Protein AF-A0A366QMS7-F1 (afdb_monomer)

Nearest PDB structures (foldseek):
  7qep-assembly1_D6  TM=2.493E-01  e=2.972E+00  Encephalitozoon cuniculi GB-M1
  1kf9-assembly2_E  TM=3.360E-01  e=4.046E+00  Homo sapiens
  6jsd-assembly1_A  TM=2.352E-01  e=7.971E+00  Corynebacterium glutamicum ATCC 13032

Mean predicted aligned error: 13.55 Å

Sequence (104 aa):
MAQSHQRMGTVSLTDDIQTRLLVTHMPDSADAYVYKADIPRELLECLDNPKRSMDDFAFPTIGWFKVPFVPYSTFADRLQSHLTGPSPTSLRPCGKNHRLDEME

Organism: NCBI:txid231269

pLDDT: mean 76.11, std 20.57, range [39.31, 94.44]

Radius of gyration: 20.23 Å; Cα contacts (8 Å, |Δi|>4): 103; chains: 1; bounding box: 54×49×54 Å

Structure (mmCIF, N/CA/C/O backbone):
data_AF-A0A366QMS7-F1
#
_entry.id   AF-A0A366QMS7-F1
#
loop_
_atom_site.group_PDB
_atom_site.id
_atom_site.type_symbol
_atom_site.label_atom_id
_atom_site.label_alt_id
_atom_site.label_comp_id
_atom_site.label_asym_id
_atom_site.label_entity_id
_atom_site.label_seq_id
_atom_site.pdbx_PDB_ins_code
_atom_site.Cartn_x
_atom_site.Cartn_y
_atom_site.Cartn_z
_atom_site.occupancy
_atom_site.B_iso_or_equiv
_atom_site.auth_seq_id
_atom_site.auth_comp_id
_atom_site.auth_asym_id
_atom_site.auth_atom_id
_atom_site.pdbx_PDB_model_num
ATOM 1 N N . MET A 1 1 ? -15.137 -28.424 -37.226 1.00 42.97 1 MET A N 1
ATOM 2 C CA . MET A 1 1 ? -15.784 -27.454 -36.317 1.00 42.97 1 MET A CA 1
ATOM 3 C C . MET A 1 1 ? -14.690 -26.525 -35.810 1.00 42.97 1 MET A C 1
ATOM 5 O O . MET A 1 1 ? -13.865 -26.964 -35.022 1.00 42.97 1 MET A O 1
ATOM 9 N N . ALA A 1 2 ? -14.579 -25.319 -36.370 1.00 39.72 2 ALA A N 1
ATOM 10 C CA . ALA A 1 2 ? -13.527 -24.362 -36.021 1.00 39.72 2 ALA A CA 1
ATOM 11 C C . ALA A 1 2 ? -13.994 -23.507 -34.834 1.00 39.72 2 ALA A C 1
ATOM 13 O O . ALA A 1 2 ? -15.054 -22.887 -34.905 1.00 39.72 2 ALA A O 1
ATOM 14 N N . GLN A 1 3 ? -13.240 -23.526 -33.735 1.00 43.75 3 GLN A N 1
ATOM 15 C CA . GLN A 1 3 ? -13.547 -22.759 -32.531 1.00 43.75 3 GLN A CA 1
ATOM 16 C C . GLN A 1 3 ? -13.144 -21.293 -32.735 1.00 43.75 3 GLN A C 1
ATOM 18 O O . GLN A 1 3 ? -11.977 -20.980 -32.972 1.00 43.75 3 GLN A O 1
ATOM 23 N N . SER A 1 4 ? -14.128 -20.398 -32.661 1.00 41.50 4 SER A N 1
ATOM 24 C CA . SER A 1 4 ? -13.934 -18.949 -32.695 1.00 41.50 4 SER A CA 1
ATOM 25 C C . SER A 1 4 ? -13.447 -18.469 -31.328 1.00 41.50 4 SER A C 1
ATOM 27 O O . SER A 1 4 ? -14.233 -18.379 -30.388 1.00 41.50 4 SER A O 1
ATOM 29 N N . HIS A 1 5 ? -12.161 -18.132 -31.220 1.00 41.03 5 HIS A N 1
ATOM 30 C CA . HIS A 1 5 ? -11.644 -17.363 -30.089 1.00 41.03 5 HIS A CA 1
ATOM 31 C C . HIS A 1 5 ? -12.162 -15.925 -30.199 1.00 41.03 5 HIS A C 1
ATOM 33 O O . HIS A 1 5 ? -11.710 -15.155 -31.048 1.00 41.03 5 HIS A O 1
ATOM 39 N N . GLN A 1 6 ? -13.117 -15.548 -29.351 1.00 45.38 6 GLN A N 1
ATOM 40 C CA . GLN A 1 6 ? -13.442 -14.139 -29.155 1.00 45.38 6 GLN A CA 1
ATOM 41 C C . GLN A 1 6 ? -12.243 -13.457 -28.485 1.00 45.38 6 GLN A C 1
ATOM 43 O O . GLN A 1 6 ? -11.921 -13.730 -27.330 1.00 45.38 6 GLN A O 1
ATOM 48 N N . ARG A 1 7 ? -11.564 -12.575 -29.230 1.00 44.72 7 ARG A N 1
ATOM 49 C CA . ARG A 1 7 ? -10.600 -11.616 -28.677 1.00 44.72 7 ARG A CA 1
ATOM 50 C C . ARG A 1 7 ? -11.364 -10.694 -27.729 1.00 44.72 7 ARG A C 1
ATOM 52 O O . ARG A 1 7 ? -12.223 -9.935 -28.171 1.00 44.72 7 ARG A O 1
ATOM 59 N N . MET A 1 8 ? -11.072 -10.805 -26.436 1.00 39.31 8 MET A N 1
ATOM 60 C CA . MET A 1 8 ? -11.547 -9.872 -25.417 1.00 39.31 8 MET A CA 1
ATOM 61 C C . MET A 1 8 ? -11.049 -8.456 -25.732 1.00 39.31 8 MET A C 1
ATOM 63 O O . MET A 1 8 ? -9.970 -8.277 -26.299 1.00 39.31 8 MET A O 1
ATOM 67 N N . GLY A 1 9 ? -11.908 -7.482 -25.426 1.00 41.94 9 GLY A N 1
ATOM 68 C CA . GLY A 1 9 ? -11.851 -6.103 -25.896 1.00 41.94 9 GLY A CA 1
ATOM 69 C C . GLY A 1 9 ? -10.517 -5.393 -25.681 1.00 41.94 9 GLY A C 1
ATOM 70 O O . GLY A 1 9 ? -9.823 -5.580 -24.686 1.00 41.94 9 GLY A O 1
ATOM 71 N N . THR A 1 10 ? -10.188 -4.539 -26.642 1.00 41.16 10 THR A N 1
ATOM 72 C CA . THR A 1 10 ? -9.076 -3.595 -26.574 1.00 41.16 10 THR A CA 1
ATOM 73 C C . THR A 1 10 ? -9.407 -2.499 -25.561 1.00 41.16 10 THR A C 1
ATOM 75 O O . THR A 1 10 ? -10.129 -1.557 -25.883 1.00 41.16 10 THR A O 1
ATOM 78 N N . VAL A 1 11 ? -8.897 -2.633 -24.337 1.00 45.25 11 VAL A N 1
ATOM 79 C CA . VAL A 1 11 ? -8.748 -1.512 -23.400 1.00 45.25 11 VAL A CA 1
ATOM 80 C C . VAL A 1 11 ? -7.479 -0.763 -23.813 1.00 45.25 11 VAL A C 1
ATOM 82 O O . VAL A 1 11 ? -6.453 -1.397 -24.063 1.00 45.25 11 VAL A O 1
ATOM 85 N N . SER A 1 12 ? -7.566 0.559 -23.980 1.00 43.97 12 SER A N 1
ATOM 86 C CA . SER A 1 12 ? -6.434 1.415 -24.359 1.00 43.97 12 SER A CA 1
ATOM 87 C C . SER A 1 12 ? -5.235 1.176 -23.436 1.00 43.97 12 SER A C 1
ATOM 89 O O . SER A 1 12 ? -5.338 1.317 -22.224 1.00 43.97 12 SER A O 1
ATOM 91 N N . LEU A 1 13 ? -4.104 0.786 -24.026 1.00 49.5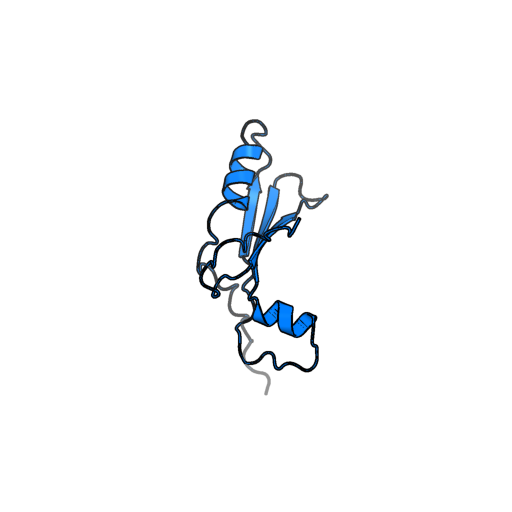0 13 LEU A N 1
ATOM 92 C CA . LEU A 1 13 ? -2.912 0.270 -23.344 1.00 49.50 13 LEU A CA 1
ATOM 93 C C . LEU A 1 13 ? -2.013 1.391 -22.795 1.00 49.50 13 LEU A C 1
ATOM 95 O O . LEU A 1 13 ? -0.875 1.547 -23.224 1.00 49.50 13 LEU A O 1
ATOM 99 N N . THR A 1 14 ? -2.532 2.155 -21.841 1.00 55.97 14 THR A N 1
ATOM 100 C CA . THR A 1 14 ? -1.748 2.976 -20.900 1.00 55.97 14 THR A CA 1
ATOM 101 C C . THR A 1 14 ? -2.327 2.767 -19.502 1.00 55.97 14 THR A C 1
ATOM 103 O O . THR A 1 14 ? -2.777 3.717 -18.867 1.00 55.97 14 THR A O 1
ATOM 106 N N . ASP A 1 15 ? -2.460 1.508 -19.083 1.00 69.50 15 ASP A N 1
ATOM 107 C CA . ASP A 1 15 ? -3.112 1.154 -17.821 1.00 69.50 15 ASP A CA 1
ATOM 108 C C . ASP A 1 15 ? -2.064 0.570 -16.875 1.00 69.50 15 ASP A C 1
ATOM 110 O O . ASP A 1 15 ? -1.637 -0.582 -17.022 1.00 69.50 15 ASP A O 1
ATOM 114 N N . ASP A 1 16 ? -1.620 1.397 -15.930 1.00 80.88 16 ASP A N 1
ATOM 115 C CA . ASP A 1 16 ? -0.830 0.942 -14.796 1.00 80.88 16 ASP A CA 1
ATOM 116 C C . ASP A 1 16 ? -1.605 -0.146 -14.044 1.00 80.88 16 ASP A C 1
ATOM 118 O O . ASP A 1 16 ? -2.816 -0.066 -13.809 1.00 80.88 16 ASP A O 1
ATOM 122 N N . ILE A 1 17 ? -0.898 -1.186 -13.617 1.00 87.25 17 ILE A N 1
ATOM 123 C CA . ILE A 1 17 ? -1.497 -2.306 -12.902 1.00 87.25 17 ILE A CA 1
ATOM 124 C C . ILE A 1 17 ? -1.713 -1.897 -11.450 1.00 87.25 17 ILE A C 1
ATOM 126 O O . ILE A 1 17 ? -0.779 -1.819 -10.644 1.00 87.25 17 ILE A O 1
ATOM 130 N N . GLN A 1 18 ? -2.975 -1.662 -11.100 1.00 87.81 18 GLN A N 1
ATOM 131 C CA . GLN A 1 18 ? -3.359 -1.315 -9.738 1.00 87.81 18 GLN A CA 1
ATOM 132 C C . GLN A 1 18 ? -3.069 -2.471 -8.781 1.00 87.81 18 GLN A C 1
ATOM 134 O O . GLN A 1 18 ? -3.723 -3.513 -8.798 1.00 87.81 18 GLN A O 1
ATOM 139 N N . THR A 1 19 ? -2.104 -2.250 -7.898 1.00 89.25 19 THR A N 1
ATOM 140 C CA . THR A 1 19 ? -1.675 -3.213 -6.888 1.00 89.25 19 THR A CA 1
ATOM 141 C C . THR A 1 19 ? -1.998 -2.676 -5.500 1.00 89.25 19 THR A C 1
ATOM 143 O O . THR A 1 19 ? -1.753 -1.507 -5.175 1.00 89.25 19 THR A O 1
ATOM 146 N N . ARG A 1 20 ? -2.606 -3.525 -4.671 1.00 91.88 20 ARG A N 1
ATOM 147 C CA . ARG A 1 20 ? -3.054 -3.184 -3.318 1.00 91.88 20 ARG A CA 1
ATOM 148 C C . ARG A 1 20 ? -2.642 -4.309 -2.380 1.00 91.88 20 ARG A C 1
ATOM 150 O O . ARG A 1 20 ? -2.953 -5.466 -2.644 1.00 91.88 20 ARG A O 1
ATOM 157 N N . LEU A 1 21 ? -1.948 -3.972 -1.300 1.00 93.06 21 LEU A N 1
ATOM 158 C CA . LEU A 1 21 ? -1.461 -4.940 -0.323 1.00 93.06 21 LEU A CA 1
ATOM 159 C C . LEU A 1 21 ? -1.986 -4.578 1.061 1.00 93.06 21 LEU A C 1
ATOM 161 O O . LEU A 1 21 ? -1.671 -3.515 1.590 1.00 93.06 21 LEU A O 1
ATOM 165 N N . LEU A 1 22 ? -2.770 -5.478 1.645 1.00 92.69 22 LEU A N 1
ATOM 166 C CA . LEU A 1 22 ? -3.195 -5.397 3.036 1.00 92.69 22 LEU A CA 1
ATOM 167 C C . LEU A 1 22 ? -2.139 -6.052 3.927 1.00 92.69 22 LEU A C 1
ATOM 169 O O . LEU A 1 22 ? -1.804 -7.220 3.743 1.00 92.69 22 LEU A O 1
ATOM 173 N N . VAL A 1 23 ? -1.649 -5.302 4.904 1.00 92.62 23 VAL A N 1
ATOM 174 C CA . VAL A 1 23 ? -0.651 -5.732 5.878 1.00 92.62 23 VAL A CA 1
ATOM 175 C C . VAL A 1 23 ? -1.204 -5.515 7.278 1.00 92.62 23 VAL A C 1
ATOM 177 O O . VAL A 1 23 ? -1.715 -4.449 7.614 1.00 92.62 23 VAL A O 1
ATOM 180 N N . THR A 1 24 ? -1.069 -6.531 8.116 1.00 92.12 24 THR A N 1
ATOM 181 C CA . THR A 1 24 ? -1.370 -6.456 9.544 1.00 92.12 24 THR A CA 1
ATOM 182 C C . THR A 1 24 ? -0.094 -6.765 10.306 1.00 92.12 24 THR A C 1
ATOM 184 O O . THR A 1 24 ? 0.484 -7.841 10.141 1.00 92.12 24 THR A O 1
ATOM 187 N N . HIS A 1 25 ? 0.368 -5.829 11.126 1.00 88.31 25 HIS A N 1
ATOM 188 C CA . HIS A 1 25 ? 1.542 -6.045 11.959 1.00 88.31 25 HIS A CA 1
ATOM 189 C C . HIS A 1 25 ? 1.102 -6.673 13.279 1.00 88.31 25 HIS A C 1
ATOM 191 O O . HIS A 1 25 ? 0.334 -6.071 14.007 1.00 88.31 25 HIS A O 1
ATOM 197 N N . MET A 1 26 ? 1.626 -7.851 13.625 1.00 84.56 26 MET A N 1
ATOM 198 C CA . MET A 1 26 ? 1.328 -8.517 14.904 1.00 84.56 26 MET A CA 1
ATOM 199 C C . MET A 1 26 ? 1.450 -7.619 16.156 1.00 84.56 26 MET A C 1
ATOM 201 O O . MET A 1 26 ? 0.603 -7.746 17.038 1.00 84.56 26 MET A O 1
ATOM 205 N N . PRO A 1 27 ? 2.453 -6.721 16.281 1.00 87.94 27 PRO A N 1
ATOM 206 C CA . PRO A 1 27 ? 2.518 -5.812 17.428 1.00 87.94 27 PRO A CA 1
ATOM 207 C C . PRO A 1 27 ? 1.522 -4.642 17.360 1.00 87.94 27 PRO A C 1
ATOM 209 O O . PRO A 1 27 ? 1.244 -4.038 18.394 1.00 87.94 27 PRO A O 1
ATOM 212 N N . ASP A 1 28 ? 0.986 -4.311 16.182 1.00 85.50 28 ASP A N 1
ATOM 213 C CA . ASP A 1 28 ? -0.033 -3.273 16.016 1.00 85.50 28 ASP A CA 1
ATOM 214 C C . ASP A 1 28 ? -1.425 -3.910 15.984 1.00 85.50 28 ASP A C 1
ATOM 216 O O . ASP A 1 28 ? -1.891 -4.438 14.976 1.00 85.50 28 ASP A O 1
ATOM 220 N N . SER A 1 29 ? -2.092 -3.863 17.131 1.00 85.69 29 SER A N 1
ATOM 221 C CA . SER A 1 29 ? -3.453 -4.378 17.287 1.00 85.69 29 SER A CA 1
ATOM 222 C C . SER A 1 29 ? -4.534 -3.337 16.992 1.00 85.69 29 SER A C 1
ATOM 224 O O . SER A 1 29 ? -5.719 -3.660 17.084 1.00 85.69 29 SER A O 1
ATOM 226 N N . ALA A 1 30 ? -4.156 -2.098 16.659 1.00 92.25 30 ALA A N 1
ATOM 227 C CA . ALA A 1 30 ? -5.096 -0.999 16.459 1.00 92.25 30 ALA A CA 1
ATOM 228 C C . ALA A 1 30 ? -5.437 -0.800 14.980 1.00 92.25 30 ALA A C 1
ATOM 230 O O . ALA A 1 30 ? -6.613 -0.621 14.645 1.00 92.25 30 ALA A O 1
ATOM 231 N N . ASP A 1 31 ? -4.432 -0.892 14.106 1.00 93.19 31 ASP A N 1
ATOM 232 C CA . ASP A 1 31 ? -4.565 -0.561 12.692 1.00 93.19 31 ASP A CA 1
ATOM 233 C C . ASP A 1 31 ? -4.149 -1.705 11.757 1.00 93.19 31 ASP A C 1
ATOM 235 O O . ASP A 1 31 ? -3.112 -2.351 11.916 1.00 93.19 31 ASP A O 1
ATOM 239 N N . ALA A 1 32 ? -4.921 -1.872 10.686 1.00 93.44 32 ALA A N 1
ATOM 240 C CA . ALA A 1 32 ? -4.465 -2.515 9.465 1.00 93.44 32 ALA A CA 1
ATOM 241 C C . ALA A 1 32 ? -3.862 -1.471 8.517 1.00 93.44 32 ALA A C 1
ATOM 243 O O . ALA A 1 32 ? -4.290 -0.318 8.479 1.00 93.44 32 ALA A O 1
ATOM 244 N N . TYR A 1 33 ? -2.904 -1.884 7.701 1.00 93.88 33 TYR A N 1
ATOM 245 C CA . TYR A 1 33 ? -2.213 -1.022 6.752 1.00 93.88 33 TYR A CA 1
ATOM 246 C C . TYR A 1 33 ? -2.553 -1.475 5.349 1.00 93.88 33 TYR A C 1
ATOM 248 O O . TYR A 1 33 ? -2.484 -2.660 5.038 1.00 93.88 33 TYR A O 1
ATOM 256 N N . VAL A 1 34 ? -2.899 -0.541 4.477 1.00 93.38 34 VAL A N 1
ATOM 257 C CA . VAL A 1 34 ? -3.081 -0.850 3.062 1.00 93.38 34 VAL A CA 1
ATOM 258 C C . VAL A 1 34 ? -2.087 -0.031 2.270 1.00 93.38 34 VAL A C 1
ATOM 260 O O . VAL A 1 34 ? -2.126 1.200 2.282 1.00 93.38 34 VAL A O 1
ATOM 263 N N . TYR A 1 35 ? -1.216 -0.735 1.565 1.00 93.12 35 TYR A N 1
ATOM 264 C CA . TYR A 1 35 ? -0.272 -0.170 0.621 1.00 93.12 35 TYR A CA 1
ATOM 265 C C . TYR A 1 35 ? -0.896 -0.159 -0.769 1.00 93.12 35 TYR A C 1
ATOM 267 O O . TYR A 1 35 ? -1.565 -1.111 -1.179 1.00 93.12 35 TYR A O 1
ATOM 275 N N . LYS A 1 36 ? -0.675 0.930 -1.497 1.00 92.19 36 LYS A N 1
ATOM 276 C CA . LYS A 1 36 ? -1.143 1.142 -2.862 1.00 92.19 36 LYS A CA 1
ATOM 277 C C . LYS A 1 36 ? 0.041 1.483 -3.745 1.00 92.19 36 LYS A C 1
ATOM 279 O O . LYS A 1 36 ? 0.798 2.393 -3.421 1.00 92.19 36 LYS A O 1
ATOM 284 N N . ALA A 1 37 ? 0.151 0.791 -4.863 1.00 91.12 37 ALA A N 1
ATOM 285 C CA . ALA A 1 37 ? 1.066 1.136 -5.935 1.00 91.12 37 ALA A CA 1
ATOM 286 C C . ALA A 1 37 ? 0.361 0.870 -7.262 1.00 91.12 37 ALA A C 1
ATOM 288 O O . ALA A 1 37 ? -0.325 -0.143 -7.399 1.00 91.12 37 ALA A O 1
ATOM 289 N N . ASP A 1 38 ? 0.519 1.770 -8.219 1.00 90.50 38 ASP A N 1
ATOM 290 C CA . ASP A 1 38 ? 0.084 1.534 -9.590 1.00 90.50 38 ASP A CA 1
ATOM 291 C C . ASP A 1 38 ? 1.347 1.211 -10.377 1.00 90.50 38 ASP A C 1
ATOM 293 O O . ASP A 1 38 ? 2.229 2.054 -10.497 1.00 90.50 38 ASP A O 1
ATOM 297 N N . ILE A 1 39 ? 1.501 -0.058 -10.752 1.00 89.75 39 ILE A N 1
ATOM 298 C CA . ILE A 1 39 ? 2.744 -0.603 -11.296 1.00 89.75 39 ILE A CA 1
ATOM 299 C C . ILE A 1 39 ? 2.730 -0.421 -12.817 1.00 89.75 39 ILE A C 1
ATOM 301 O O . ILE A 1 39 ? 1.876 -1.032 -13.466 1.00 89.75 39 ILE A O 1
ATOM 305 N N . PRO A 1 40 ? 3.672 0.343 -13.398 1.00 89.94 40 PRO A N 1
ATOM 306 C CA . PRO A 1 40 ? 3.765 0.490 -14.843 1.00 89.94 40 PRO A CA 1
ATOM 307 C C . PRO A 1 40 ? 3.987 -0.860 -15.512 1.00 89.94 40 PRO A C 1
ATOM 309 O O . PRO A 1 40 ? 4.720 -1.717 -15.005 1.00 89.94 40 PRO A O 1
ATOM 312 N N . ARG A 1 41 ? 3.376 -1.060 -16.677 1.00 88.50 41 ARG A N 1
ATOM 313 C CA . ARG A 1 41 ? 3.565 -2.292 -17.452 1.00 88.50 41 ARG A CA 1
ATOM 314 C C . ARG A 1 41 ? 5.026 -2.457 -17.864 1.00 88.50 41 ARG A C 1
ATOM 316 O O . ARG A 1 41 ? 5.546 -3.566 -17.834 1.00 88.50 41 ARG A O 1
ATOM 323 N N . GLU A 1 42 ? 5.686 -1.359 -18.196 1.00 90.19 42 GLU A N 1
ATOM 324 C CA . GLU A 1 42 ? 7.088 -1.295 -18.599 1.00 90.19 42 GLU A CA 1
ATOM 325 C C . GLU A 1 42 ? 7.997 -1.846 -17.497 1.00 90.19 42 GLU A C 1
ATOM 327 O O . GLU A 1 42 ? 8.928 -2.598 -17.781 1.00 90.19 42 GLU A O 1
ATOM 332 N N . LEU A 1 43 ? 7.664 -1.572 -16.228 1.00 89.62 43 LEU A N 1
ATOM 333 C CA . LEU A 1 43 ? 8.375 -2.148 -15.090 1.00 89.62 43 LEU A CA 1
ATOM 334 C C . LEU A 1 43 ? 8.251 -3.676 -15.076 1.00 89.62 43 LEU A C 1
ATOM 336 O O . LEU A 1 43 ? 9.246 -4.359 -14.840 1.00 89.62 43 LEU A O 1
ATOM 340 N N . LEU A 1 44 ? 7.069 -4.229 -15.365 1.00 89.25 44 LEU A N 1
ATOM 341 C CA . LEU A 1 44 ? 6.907 -5.683 -15.479 1.00 89.25 44 LEU A CA 1
ATOM 342 C C . LEU A 1 44 ? 7.684 -6.257 -16.669 1.00 89.25 44 LEU A C 1
ATOM 344 O O . LEU A 1 44 ? 8.318 -7.300 -16.542 1.00 89.25 44 LEU A O 1
ATOM 348 N N . GLU A 1 45 ? 7.705 -5.554 -17.798 1.00 90.75 45 GLU A N 1
ATOM 349 C CA . GLU A 1 45 ? 8.468 -5.965 -18.980 1.00 90.75 45 GLU A CA 1
ATOM 350 C C . GLU A 1 45 ? 9.987 -5.966 -18.718 1.00 90.75 45 GLU A C 1
ATOM 352 O O . GLU A 1 45 ? 10.703 -6.821 -19.245 1.00 90.75 45 GLU A O 1
ATOM 357 N N . CYS A 1 46 ? 10.494 -5.062 -17.873 1.00 91.00 46 CYS A N 1
ATOM 358 C CA . CYS A 1 46 ? 11.879 -5.089 -17.391 1.00 91.00 46 CYS A CA 1
ATOM 359 C C . CYS A 1 46 ? 12.172 -6.270 -16.456 1.00 91.00 46 CYS A C 1
ATOM 361 O O . CYS A 1 46 ? 13.293 -6.780 -16.465 1.00 91.00 46 CYS A O 1
ATOM 363 N N . LEU A 1 47 ? 11.197 -6.714 -15.655 1.00 89.75 47 LEU A N 1
ATOM 364 C CA . LEU A 1 47 ? 11.352 -7.905 -14.810 1.00 89.75 47 LEU A CA 1
ATOM 365 C C . LEU A 1 47 ? 11.403 -9.188 -15.652 1.00 89.75 47 LEU A C 1
ATOM 367 O O . LEU A 1 47 ? 12.204 -10.074 -15.354 1.00 89.75 47 LEU A O 1
ATOM 371 N N . ASP A 1 48 ? 10.611 -9.258 -16.724 1.00 92.62 48 ASP A N 1
ATOM 372 C CA . ASP A 1 48 ? 10.627 -10.378 -17.675 1.00 92.62 48 ASP A CA 1
ATOM 373 C C . ASP A 1 48 ? 11.890 -10.381 -18.554 1.00 92.62 48 ASP A C 1
ATOM 375 O O . ASP A 1 48 ? 12.434 -11.441 -18.876 1.00 92.62 48 ASP A O 1
ATOM 379 N N . ASN A 1 49 ? 12.387 -9.200 -18.937 1.00 91.88 49 ASN A N 1
ATOM 380 C CA . ASN A 1 49 ? 13.619 -9.039 -19.707 1.00 91.88 49 ASN A CA 1
ATOM 381 C C . ASN A 1 49 ? 14.616 -8.098 -19.000 1.00 91.88 49 ASN A C 1
ATOM 383 O O . ASN A 1 49 ? 14.628 -6.896 -19.280 1.00 91.88 49 ASN A O 1
ATOM 387 N N . PRO A 1 50 ? 15.559 -8.639 -18.203 1.00 88.88 50 PRO A N 1
ATOM 388 C CA . PRO A 1 50 ? 16.507 -7.847 -17.409 1.00 88.88 50 PRO A CA 1
ATOM 389 C C . PRO A 1 50 ? 17.476 -6.975 -18.219 1.00 88.88 50 PRO A C 1
ATOM 391 O O . PRO A 1 50 ? 18.214 -6.177 -17.648 1.00 88.88 50 PRO A O 1
ATOM 394 N N . LYS A 1 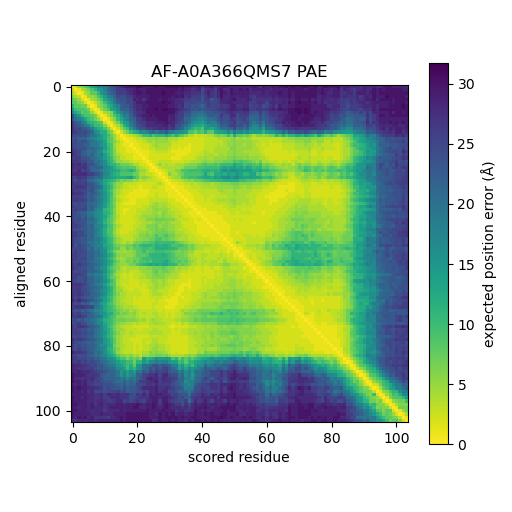51 ? 17.545 -7.162 -19.544 1.00 91.62 51 LYS A N 1
ATOM 395 C CA . LYS A 1 51 ? 18.394 -6.364 -20.445 1.00 91.62 51 LYS A CA 1
ATOM 396 C C . LYS A 1 51 ? 17.697 -5.106 -20.964 1.00 91.62 51 LYS A C 1
ATOM 398 O O . LYS A 1 51 ? 18.336 -4.303 -21.640 1.00 91.62 51 LYS A O 1
ATOM 403 N N . ARG A 1 52 ? 16.393 -4.962 -20.722 1.00 90.19 52 ARG A N 1
ATOM 404 C CA . ARG A 1 52 ? 15.630 -3.768 -21.086 1.00 90.19 52 ARG A CA 1
ATOM 405 C C . ARG A 1 52 ? 16.053 -2.598 -20.189 1.00 90.19 52 ARG A C 1
ATOM 407 O O . ARG A 1 52 ? 16.245 -2.785 -18.992 1.00 90.19 52 ARG A O 1
ATOM 414 N N . SER A 1 53 ? 16.194 -1.405 -20.766 1.00 88.38 53 SER A N 1
ATOM 415 C CA . SER A 1 53 ? 16.430 -0.178 -19.989 1.00 88.38 53 SER A CA 1
ATOM 416 C C . SER A 1 53 ? 15.213 0.143 -19.112 1.00 88.38 53 SER A C 1
ATOM 418 O O . SER A 1 53 ? 14.090 -0.164 -19.494 1.00 88.38 53 SER A O 1
ATOM 420 N N . MET A 1 54 ? 15.457 0.736 -17.941 1.00 88.56 54 MET A N 1
ATOM 421 C CA . MET A 1 54 ? 14.426 1.224 -17.014 1.00 88.56 54 MET A CA 1
ATOM 422 C C . MET A 1 54 ? 14.227 2.749 -17.106 1.00 88.56 54 MET A C 1
ATOM 424 O O . MET A 1 54 ? 13.583 3.337 -16.243 1.00 88.56 54 MET A O 1
ATOM 428 N N . ASP A 1 55 ? 14.815 3.406 -18.112 1.00 89.31 55 ASP A N 1
ATOM 429 C CA . ASP A 1 55 ? 14.798 4.870 -18.252 1.00 89.31 55 ASP A CA 1
ATOM 430 C C . ASP A 1 55 ? 13.523 5.390 -18.949 1.00 89.31 55 ASP A C 1
ATOM 432 O O . ASP A 1 55 ? 13.309 6.599 -19.038 1.00 89.31 55 ASP A O 1
ATOM 436 N N . ASP A 1 56 ? 12.684 4.490 -19.471 1.00 86.56 56 ASP A N 1
ATOM 437 C CA . ASP A 1 56 ? 11.465 4.782 -20.234 1.00 86.56 56 ASP A CA 1
ATOM 438 C C . ASP A 1 56 ? 10.198 4.912 -19.367 1.00 86.56 56 ASP A C 1
ATOM 440 O O . ASP A 1 56 ? 9.147 5.285 -19.888 1.00 86.56 56 ASP A O 1
ATOM 444 N N . PHE A 1 57 ? 10.282 4.671 -18.054 1.00 85.88 57 PHE A N 1
ATOM 445 C CA . PHE A 1 57 ? 9.162 4.825 -17.121 1.00 85.88 57 PHE A CA 1
ATOM 446 C C . PHE A 1 57 ? 9.599 5.381 -15.759 1.00 85.88 57 PHE A C 1
ATOM 448 O O . PHE A 1 57 ? 10.762 5.326 -15.363 1.00 85.88 57 PHE A O 1
ATOM 455 N N . ALA A 1 58 ? 8.639 5.915 -15.003 1.00 87.88 58 ALA A N 1
ATOM 456 C CA . ALA A 1 58 ? 8.862 6.328 -13.623 1.00 87.88 58 ALA A CA 1
ATOM 457 C C . ALA A 1 58 ? 8.559 5.172 -12.664 1.00 87.88 58 ALA A C 1
ATOM 459 O O . ALA A 1 58 ? 7.532 4.506 -12.793 1.00 87.88 58 ALA A O 1
ATOM 460 N N . PHE A 1 59 ? 9.415 4.959 -11.662 1.00 87.12 59 PHE A N 1
ATOM 461 C CA . PHE A 1 59 ? 9.117 3.983 -10.615 1.00 87.12 59 PHE A CA 1
ATOM 462 C C . PHE A 1 59 ? 7.817 4.346 -9.879 1.00 87.12 59 PHE A C 1
ATOM 464 O O . PHE A 1 59 ? 7.589 5.521 -9.564 1.00 87.12 59 PHE A O 1
ATOM 471 N N . PRO A 1 60 ? 6.974 3.347 -9.565 1.00 88.25 60 PRO A N 1
ATOM 472 C CA . PRO A 1 60 ? 5.701 3.591 -8.914 1.00 88.25 60 PRO A CA 1
ATOM 473 C C . PRO A 1 60 ? 5.906 4.164 -7.516 1.00 88.25 60 PRO A C 1
ATOM 475 O O . PRO A 1 60 ? 6.723 3.685 -6.727 1.00 88.25 60 PRO A O 1
ATOM 478 N N . THR A 1 61 ? 5.111 5.174 -7.175 1.00 90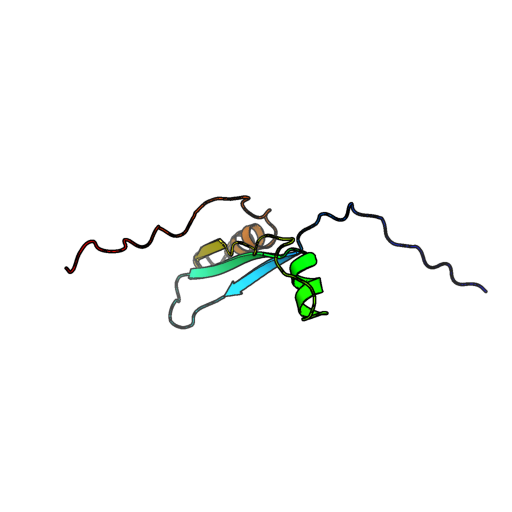.50 61 THR A N 1
ATOM 479 C CA . THR A 1 61 ? 5.065 5.677 -5.801 1.00 90.50 61 THR A CA 1
ATOM 480 C C . THR A 1 61 ? 4.200 4.750 -4.956 1.00 90.50 61 THR A C 1
ATOM 482 O O . THR A 1 61 ? 3.029 4.532 -5.265 1.00 90.50 61 THR A O 1
ATOM 485 N N . ILE A 1 62 ? 4.762 4.230 -3.863 1.00 91.31 62 ILE A N 1
ATOM 486 C CA . ILE A 1 62 ? 4.018 3.413 -2.902 1.00 91.31 62 ILE A CA 1
ATOM 487 C C . ILE A 1 62 ? 3.374 4.337 -1.864 1.00 91.31 62 ILE A C 1
ATOM 489 O O . ILE A 1 62 ? 4.052 4.899 -1.003 1.00 91.31 62 ILE A O 1
ATOM 493 N N . GLY A 1 63 ? 2.055 4.490 -1.940 1.00 91.31 63 GLY A N 1
ATOM 494 C CA . GLY A 1 63 ? 1.250 5.145 -0.911 1.00 91.31 63 GLY A CA 1
ATOM 495 C C . GLY A 1 63 ? 0.768 4.147 0.138 1.00 91.31 63 GLY A C 1
ATOM 496 O O . GLY A 1 63 ? 0.646 2.956 -0.138 1.00 91.31 63 GLY A O 1
ATOM 497 N N . TRP A 1 64 ? 0.448 4.619 1.340 1.00 92.00 64 TRP A N 1
ATOM 498 C CA . TRP A 1 64 ? -0.188 3.788 2.360 1.00 92.00 64 TRP A CA 1
ATOM 499 C C . TRP A 1 64 ? -1.140 4.600 3.231 1.00 92.00 64 TRP A C 1
ATOM 501 O O . TRP A 1 64 ? -1.030 5.822 3.336 1.00 92.00 64 TRP A O 1
ATOM 511 N N . PHE A 1 65 ? -2.081 3.911 3.866 1.00 90.31 65 PHE A N 1
ATOM 512 C CA . PHE A 1 65 ? -2.934 4.474 4.908 1.00 90.31 65 PHE A CA 1
ATOM 513 C C . PHE A 1 65 ? -3.287 3.401 5.934 1.00 90.31 65 PHE A C 1
ATOM 515 O O . PHE A 1 65 ? -3.181 2.198 5.682 1.00 90.31 65 PHE A O 1
ATOM 522 N N . LYS A 1 66 ? -3.709 3.879 7.101 1.00 93.38 66 LYS A N 1
ATOM 523 C CA . LYS A 1 66 ? -4.171 3.069 8.222 1.00 93.38 66 LYS A CA 1
ATOM 524 C C . LYS A 1 66 ? -5.683 2.923 8.177 1.00 93.38 66 LYS A C 1
ATOM 526 O O . LYS A 1 66 ? -6.398 3.889 7.912 1.00 93.38 66 LYS A O 1
ATOM 531 N N . VAL A 1 67 ? -6.155 1.726 8.483 1.00 92.81 67 VAL A N 1
ATOM 532 C CA . VAL A 1 67 ? -7.562 1.408 8.689 1.00 92.81 67 VAL A CA 1
ATOM 533 C C . VAL A 1 67 ? -7.696 0.839 10.099 1.00 92.81 67 VAL A C 1
ATOM 535 O O . VAL A 1 67 ? -7.257 -0.288 10.329 1.00 92.81 67 VAL A O 1
ATOM 538 N N . PRO A 1 68 ? -8.322 1.57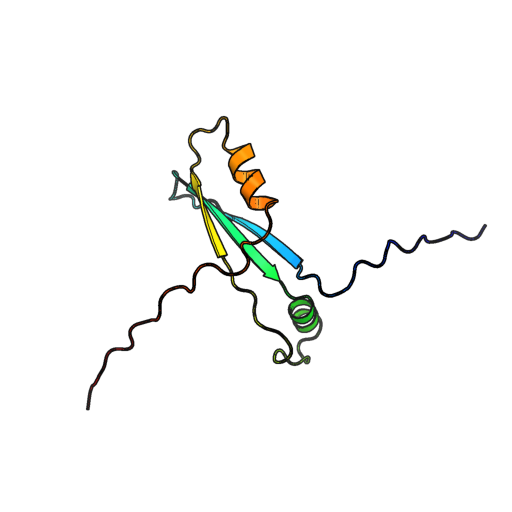3 11.032 1.00 94.00 68 PRO A N 1
ATOM 539 C CA . PRO A 1 68 ? -8.546 1.067 12.378 1.00 94.00 68 PRO A CA 1
ATOM 540 C C . PRO A 1 68 ? -9.403 -0.197 12.349 1.00 94.00 68 PRO A C 1
ATOM 542 O O . PRO A 1 68 ? -10.414 -0.242 11.634 1.00 94.00 68 PRO A O 1
ATOM 545 N N . PHE A 1 69 ? -9.049 -1.201 13.150 1.00 91.31 69 PHE A N 1
ATOM 546 C CA . PHE A 1 69 ? -9.835 -2.433 13.274 1.00 91.31 69 PHE A CA 1
ATOM 547 C C . PHE A 1 69 ? -11.209 -2.175 13.899 1.00 91.31 69 PHE A C 1
ATOM 549 O O . PHE A 1 69 ? -12.224 -2.711 13.454 1.00 91.31 69 PHE A O 1
ATOM 556 N N . VAL A 1 70 ? -11.262 -1.295 14.898 1.00 93.69 70 VAL A N 1
ATOM 557 C CA . VAL A 1 70 ? -12.494 -0.942 15.609 1.00 93.69 70 VAL A CA 1
ATOM 558 C C . VAL A 1 70 ? -13.148 0.286 14.955 1.00 93.69 70 VAL A C 1
ATOM 560 O O . VAL A 1 70 ? -12.451 1.254 14.657 1.00 93.69 70 VAL A O 1
ATOM 563 N N . PRO A 1 71 ? -14.479 0.294 14.750 1.00 94.44 71 PRO A N 1
ATOM 564 C CA . PRO A 1 71 ? -15.422 -0.790 15.029 1.00 94.44 71 PRO A CA 1
ATOM 565 C C . PRO A 1 71 ? -15.357 -1.904 13.976 1.00 94.44 71 PRO A C 1
ATOM 567 O O . PRO A 1 71 ? -15.342 -1.627 12.773 1.00 94.44 71 PRO A O 1
ATOM 570 N N . TYR A 1 72 ? -15.369 -3.157 14.446 1.00 91.75 72 TYR A N 1
ATOM 571 C CA . TYR A 1 72 ? -15.269 -4.354 13.601 1.00 91.75 72 TYR A CA 1
ATOM 572 C C . TYR A 1 72 ? -16.461 -4.519 12.654 1.00 91.75 72 TYR A C 1
ATOM 574 O O . TYR A 1 72 ? -16.295 -5.006 11.541 1.00 91.75 72 TYR A O 1
ATOM 582 N N . SER A 1 73 ? -17.649 -4.062 13.064 1.00 94.31 73 SER A N 1
ATOM 583 C CA . SER A 1 73 ? -18.886 -4.176 12.280 1.00 94.31 73 SER A CA 1
ATOM 584 C C . SER A 1 73 ? -18.820 -3.487 10.918 1.00 94.31 73 SER A C 1
ATOM 586 O O . SER A 1 73 ? -19.507 -3.908 9.999 1.00 94.31 73 SER A O 1
ATOM 588 N N . THR A 1 74 ? -17.992 -2.450 10.781 1.00 93.94 74 THR A N 1
ATOM 589 C CA . THR A 1 74 ? -17.816 -1.682 9.536 1.00 93.94 74 THR A CA 1
ATOM 590 C C . THR A 1 74 ? -16.383 -1.756 9.010 1.00 93.94 74 THR A C 1
ATOM 592 O O . THR A 1 74 ? -16.013 -1.032 8.088 1.00 93.94 74 THR A O 1
ATOM 595 N N . PHE A 1 75 ? -15.542 -2.617 9.594 1.00 92.25 75 PHE A N 1
ATOM 596 C CA . PHE A 1 75 ? -14.146 -2.757 9.185 1.00 92.25 75 PHE A CA 1
ATOM 597 C C . PHE A 1 75 ? -14.022 -3.244 7.740 1.00 92.25 75 PHE A C 1
ATOM 599 O O . PHE A 1 75 ? -13.255 -2.663 6.978 1.00 92.25 75 PHE A O 1
ATOM 606 N N . ALA A 1 76 ? -14.807 -4.255 7.353 1.00 91.81 76 ALA A N 1
ATOM 607 C CA . ALA A 1 76 ? -14.796 -4.795 5.996 1.00 91.81 76 ALA A CA 1
ATOM 608 C C . ALA A 1 76 ? -15.145 -3.722 4.953 1.00 91.81 76 ALA A C 1
ATOM 610 O O . ALA A 1 76 ? -14.414 -3.571 3.979 1.00 91.81 76 ALA A O 1
ATOM 611 N N . ASP A 1 77 ? -16.178 -2.914 5.205 1.00 92.88 77 ASP A N 1
ATOM 612 C CA . ASP A 1 77 ? -16.590 -1.837 4.297 1.00 92.88 77 ASP A CA 1
ATOM 613 C C . ASP A 1 77 ? -15.510 -0.756 4.180 1.00 92.88 77 ASP A C 1
ATOM 615 O O . ASP A 1 77 ? -15.157 -0.318 3.079 1.00 92.88 77 ASP A O 1
ATOM 619 N N . ARG A 1 78 ? -14.918 -0.355 5.318 1.00 93.06 78 ARG A N 1
ATOM 620 C CA . ARG A 1 78 ? -13.799 0.597 5.327 1.00 93.06 78 ARG A CA 1
ATOM 621 C C . ARG A 1 78 ? -12.630 0.042 4.531 1.00 93.06 78 ARG A C 1
ATOM 623 O O . ARG A 1 78 ? -12.097 0.744 3.678 1.00 93.06 78 ARG A O 1
ATOM 630 N N . LEU A 1 79 ? -12.240 -1.200 4.778 1.00 92.12 79 LEU A N 1
ATOM 631 C CA . LEU A 1 79 ? -11.134 -1.850 4.091 1.00 92.12 79 LEU A CA 1
ATOM 632 C C . LEU A 1 79 ? -11.408 -1.997 2.586 1.00 92.12 79 LEU A C 1
ATOM 634 O O . LEU A 1 79 ? -10.535 -1.703 1.773 1.00 92.12 79 LEU A O 1
ATOM 638 N N . GLN A 1 80 ? -12.625 -2.375 2.199 1.00 91.38 80 GLN A N 1
ATOM 639 C CA . GLN A 1 80 ? -13.015 -2.518 0.801 1.00 91.38 80 GLN A CA 1
ATOM 640 C C . GLN A 1 80 ? -12.938 -1.184 0.059 1.00 91.38 80 GLN A C 1
ATOM 642 O O . GLN A 1 80 ? -12.319 -1.133 -1.000 1.00 91.38 80 GLN A O 1
ATOM 647 N N . SER A 1 81 ? -13.449 -0.090 0.640 1.00 89.25 81 SER A N 1
ATOM 648 C CA . SER A 1 81 ? -13.379 1.252 0.023 1.00 89.25 81 SER A CA 1
ATOM 649 C C . SER A 1 81 ? -11.943 1.673 -0.315 1.00 89.25 81 SER A C 1
ATOM 651 O O . SER A 1 81 ? -11.658 2.371 -1.288 1.00 89.25 81 SER A O 1
ATOM 653 N N . HIS A 1 82 ? -11.019 1.172 0.487 1.00 88.19 82 HIS A N 1
ATOM 654 C CA . HIS A 1 82 ? -9.605 1.421 0.413 1.00 88.19 82 HIS A CA 1
ATOM 655 C C . HIS A 1 82 ? -8.890 0.484 -0.570 1.00 88.19 82 HIS A C 1
ATOM 657 O O . HIS A 1 82 ? -7.946 0.923 -1.219 1.00 88.19 82 HIS A O 1
ATOM 663 N N . LEU A 1 83 ? -9.343 -0.757 -0.743 1.00 87.00 83 LEU A N 1
ATOM 664 C CA . LEU A 1 83 ? -8.791 -1.702 -1.720 1.00 87.00 83 LEU A CA 1
ATOM 665 C C . LEU A 1 83 ? -9.320 -1.462 -3.141 1.00 87.00 83 LEU A C 1
ATOM 667 O O . LEU A 1 83 ? -8.559 -1.587 -4.094 1.00 87.00 83 LEU A O 1
ATOM 671 N N . THR A 1 84 ? -10.593 -1.096 -3.292 1.00 83.12 84 THR A N 1
ATOM 672 C CA . THR A 1 84 ? -11.240 -0.918 -4.605 1.00 83.12 84 THR A CA 1
ATOM 673 C C . THR A 1 84 ? -11.297 0.535 -5.063 1.00 83.12 84 THR A C 1
ATOM 675 O O . THR A 1 84 ? -11.656 0.802 -6.207 1.00 83.12 84 T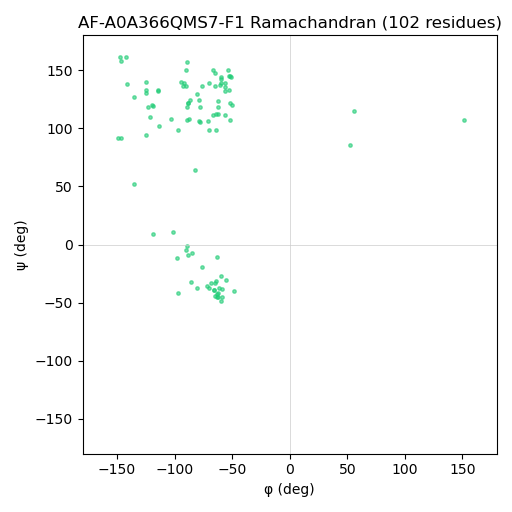HR A O 1
ATOM 678 N N . GLY A 1 85 ? -11.001 1.487 -4.176 1.00 68.75 85 GLY A N 1
ATOM 679 C CA . GLY A 1 85 ? -11.003 2.902 -4.520 1.00 68.75 85 GLY A CA 1
ATOM 680 C C . GLY A 1 85 ? -9.889 3.251 -5.514 1.00 68.75 85 GLY A C 1
ATOM 681 O O . GLY A 1 85 ? -8.821 2.623 -5.467 1.00 68.75 85 GLY A O 1
ATOM 682 N N . PRO A 1 86 ? -10.099 4.278 -6.362 1.00 58.56 86 PRO A N 1
ATOM 683 C CA . PRO A 1 86 ? -9.052 4.788 -7.239 1.00 58.56 86 PRO A CA 1
ATOM 684 C C . PRO A 1 86 ? -7.800 5.092 -6.412 1.00 58.56 86 PRO A C 1
ATOM 686 O O . PRO A 1 86 ? -7.882 5.468 -5.230 1.00 58.56 86 PRO A O 1
ATOM 689 N N . SER A 1 87 ? -6.624 4.868 -6.993 1.00 55.34 87 SER A N 1
ATOM 690 C CA . SER A 1 87 ? -5.404 5.356 -6.368 1.00 55.34 87 SER A CA 1
ATOM 691 C C . SER A 1 87 ? -5.549 6.863 -6.165 1.00 55.34 87 SER A C 1
ATOM 693 O O . SER A 1 87 ? -6.045 7.564 -7.051 1.00 55.34 87 SER A O 1
ATOM 695 N N . PRO A 1 88 ? -5.182 7.400 -4.990 1.00 49.84 88 PRO A N 1
ATOM 696 C CA . PRO A 1 88 ? -5.009 8.831 -4.885 1.00 49.84 88 PRO A CA 1
ATOM 697 C C . PRO A 1 88 ? -3.839 9.180 -5.804 1.00 49.84 88 PRO A C 1
ATOM 699 O O . PRO A 1 88 ? -2.680 8.984 -5.440 1.00 49.84 88 PRO A O 1
ATOM 702 N N . THR A 1 89 ? -4.148 9.648 -7.014 1.00 49.25 89 THR A N 1
ATOM 703 C CA . THR A 1 89 ? -3.186 10.310 -7.884 1.00 49.25 89 THR A CA 1
ATOM 704 C C . THR A 1 89 ? -2.543 11.413 -7.053 1.00 49.25 89 THR A C 1
ATOM 706 O O . THR A 1 89 ? -3.182 12.407 -6.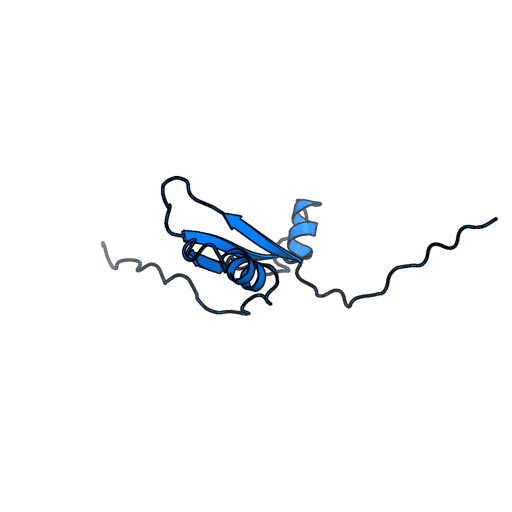725 1.00 49.25 89 THR A O 1
ATOM 709 N N . SER A 1 90 ? -1.287 11.186 -6.668 1.00 57.25 90 SER A N 1
ATOM 710 C CA . SER A 1 90 ? -0.394 12.158 -6.046 1.00 57.25 90 SER A CA 1
ATOM 711 C C . SER A 1 90 ? -0.949 12.891 -4.819 1.00 57.25 90 SER A C 1
ATOM 713 O O . SER A 1 90 ? -1.373 14.030 -4.934 1.00 57.25 90 SER A O 1
ATOM 715 N N . LEU A 1 91 ? -0.842 12.320 -3.613 1.00 50.88 91 LEU A N 1
ATOM 716 C CA . LEU A 1 91 ? -0.701 13.139 -2.397 1.00 50.88 91 LEU A CA 1
ATOM 717 C C . LEU A 1 91 ? 0.116 12.408 -1.324 1.00 50.88 91 LEU A C 1
ATOM 719 O O . LEU A 1 91 ? -0.427 11.683 -0.492 1.00 50.88 91 LEU A O 1
ATOM 723 N N . ARG A 1 92 ? 1.431 12.661 -1.355 1.00 42.50 92 ARG A N 1
ATOM 724 C CA . ARG A 1 92 ? 2.317 13.097 -0.250 1.00 42.50 92 ARG A CA 1
ATOM 725 C C . ARG A 1 92 ? 3.744 12.592 -0.520 1.00 42.50 92 ARG A C 1
ATOM 727 O O . ARG A 1 92 ? 4.007 11.407 -0.334 1.00 42.50 92 ARG A O 1
ATOM 734 N N . PRO A 1 93 ? 4.687 13.471 -0.905 1.00 42.50 93 PRO A N 1
ATOM 735 C CA . PRO A 1 93 ? 6.103 13.143 -0.842 1.00 42.50 93 PRO A CA 1
ATOM 736 C C . PRO A 1 93 ? 6.464 12.894 0.626 1.00 42.50 93 PRO A C 1
ATOM 738 O O . PRO A 1 93 ? 6.234 13.762 1.473 1.00 42.50 93 PRO A O 1
ATOM 741 N N . CYS A 1 94 ? 7.007 11.716 0.938 1.00 46.19 94 CYS A N 1
ATOM 742 C CA . CYS A 1 94 ? 7.699 11.511 2.205 1.00 46.19 94 CYS A CA 1
ATOM 743 C C . CYS A 1 94 ? 8.820 12.556 2.300 1.00 46.19 94 CYS A C 1
ATOM 745 O O . CYS A 1 94 ? 9.527 12.809 1.324 1.00 46.19 94 CYS A O 1
ATOM 747 N N . GLY A 1 95 ? 8.891 13.222 3.452 1.00 43.03 95 GLY A N 1
ATOM 748 C CA . GLY A 1 95 ? 9.652 14.442 3.677 1.00 43.03 95 GLY A CA 1
ATOM 749 C C . GLY A 1 95 ? 11.108 14.372 3.222 1.00 43.03 95 GLY A C 1
ATOM 750 O O . GLY A 1 95 ? 11.786 13.356 3.338 1.00 43.03 95 GLY A O 1
ATOM 751 N N . LYS A 1 96 ? 11.569 15.516 2.717 1.00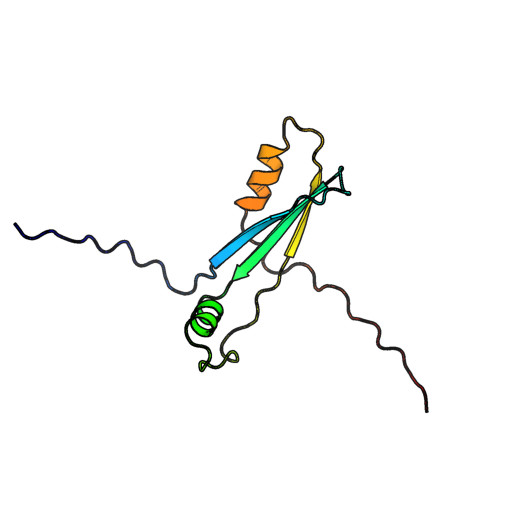 44.38 96 LYS A N 1
ATOM 752 C CA . LYS A 1 96 ? 12.962 15.826 2.408 1.00 44.38 96 LYS A CA 1
ATOM 753 C C . LYS A 1 96 ? 13.816 15.471 3.629 1.00 44.38 96 LYS A C 1
ATOM 755 O O . LYS A 1 96 ? 13.611 16.049 4.694 1.00 44.38 96 LYS A O 1
ATOM 760 N N . ASN A 1 97 ? 14.770 14.557 3.478 1.00 44.09 97 ASN A N 1
ATOM 761 C CA . ASN A 1 97 ? 15.805 14.384 4.489 1.00 44.09 97 ASN A CA 1
ATOM 762 C C . ASN A 1 97 ? 16.594 15.695 4.571 1.00 44.09 97 ASN A C 1
ATOM 764 O O . ASN A 1 97 ? 17.184 16.130 3.580 1.00 44.09 97 ASN A O 1
ATOM 768 N N . HIS A 1 98 ? 16.577 16.329 5.743 1.00 46.06 98 HIS A N 1
ATOM 769 C CA . HIS A 1 98 ? 17.557 17.345 6.095 1.00 46.06 98 HIS A CA 1
ATOM 770 C C . HIS A 1 98 ? 18.947 16.720 5.968 1.00 46.06 98 HIS A C 1
ATOM 772 O O . HIS A 1 98 ? 19.307 15.824 6.729 1.00 46.06 98 HIS A O 1
ATOM 778 N N . ARG A 1 99 ? 19.715 17.176 4.980 1.00 43.03 99 ARG A N 1
ATOM 779 C CA . ARG A 1 99 ? 21.154 16.960 4.936 1.00 43.03 99 ARG A CA 1
ATOM 780 C C . ARG A 1 99 ? 21.769 18.132 5.688 1.00 43.03 99 ARG A C 1
ATOM 782 O O . ARG A 1 99 ? 21.681 19.259 5.218 1.00 43.03 99 ARG A O 1
ATOM 789 N N . LEU A 1 100 ? 22.263 17.833 6.885 1.00 52.62 100 LEU A N 1
ATOM 790 C CA . LEU A 1 100 ? 22.988 18.759 7.742 1.00 52.62 100 LEU A CA 1
ATOM 791 C C . LEU A 1 100 ? 24.144 19.397 6.963 1.00 52.62 100 LEU A C 1
ATOM 793 O O . LEU A 1 100 ? 24.878 18.703 6.250 1.00 52.62 100 LEU A O 1
ATOM 797 N N . ASP A 1 101 ? 24.232 20.714 7.108 1.00 50.66 101 ASP A N 1
ATOM 798 C CA . ASP A 1 101 ? 25.371 21.557 6.783 1.00 50.66 101 ASP A CA 1
ATOM 799 C C . ASP A 1 101 ? 26.666 21.077 7.461 1.00 50.66 101 ASP A C 1
ATOM 801 O O . ASP A 1 101 ? 26.643 20.508 8.551 1.00 50.66 101 ASP A O 1
ATOM 805 N N . GLU A 1 102 ? 27.767 21.369 6.765 1.00 47.00 102 GLU A N 1
ATOM 806 C CA . GLU A 1 102 ? 29.114 21.661 7.274 1.00 47.00 102 GLU A CA 1
ATOM 807 C C . GLU A 1 102 ? 29.829 20.644 8.184 1.00 47.00 102 GLU A C 1
ATOM 809 O O . GLU A 1 102 ? 29.530 20.463 9.362 1.00 47.00 102 GLU A O 1
ATOM 814 N N . MET A 1 103 ? 30.929 20.102 7.653 1.00 48.19 103 MET A N 1
ATOM 815 C CA . MET A 1 103 ? 32.167 19.966 8.420 1.00 48.19 103 MET A CA 1
ATOM 816 C C . MET A 1 103 ? 33.335 20.145 7.442 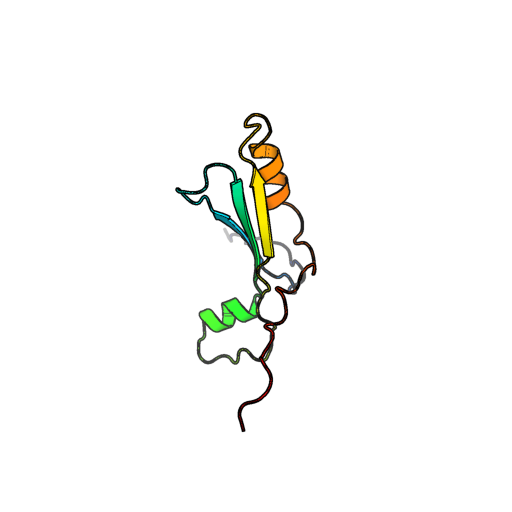1.00 48.19 103 MET A C 1
ATOM 818 O O . MET A 1 103 ? 33.720 19.202 6.749 1.00 48.19 103 MET A O 1
ATOM 822 N N . GLU A 1 104 ? 33.801 21.389 7.317 1.00 54.97 104 GLU A N 1
ATOM 823 C CA . GLU A 1 104 ? 35.182 21.676 6.906 1.00 54.97 104 GLU A CA 1
ATOM 824 C C . GLU A 1 104 ? 36.094 21.537 8.133 1.00 54.97 104 GLU A C 1
ATOM 826 O O . GLU A 1 104 ? 35.658 21.949 9.236 1.00 54.97 104 GLU A O 1
#

Solvent-accessible surface area (backbone atoms only — not comparable to full-atom values): 6991 Å² total; per-residue (Å²): 137,86,82,81,79,79,78,75,78,88,69,78,92,82,64,54,47,80,43,70,46,83,45,73,50,89,91,47,85,58,44,34,36,40,38,37,32,48,41,46,58,66,59,53,52,29,69,76,37,79,85,51,79,74,85,89,61,77,83,58,67,76,46,70,51,76,45,55,46,73,64,63,94,53,29,64,62,56,51,46,56,64,65,74,42,78,78,76,80,83,84,76,81,79,75,82,77,86,76,81,80,87,87,131

Secondary structure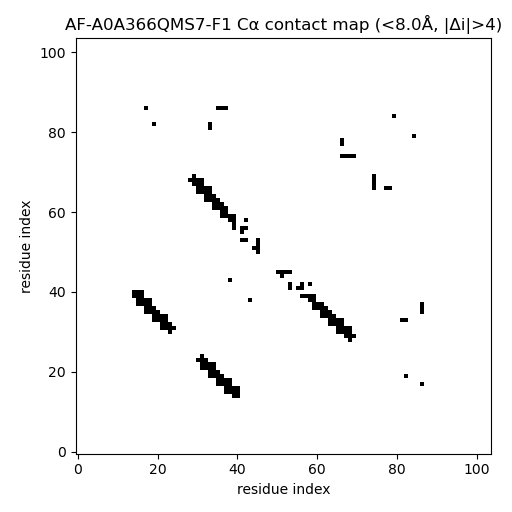 (DSSP, 8-state):
------------S---EEEEEEEE-TT-SSEEEEEEEEE-HHHHHHHH-TTS-STTSPPPP-EEEEEE--SGGGHHHHHHHHHHSPP-SS--PPPPP-------

Foldseek 3Di:
DDDDDDDDDDDPPFFFAWDKDWDDDPVDLFWIKIKIWRHGVVNVVCVVPVPDDPPPDDGTDIDMDIQTCPPVVCSVVSVCCVRPPDPPPDDDDDDDPPDDDDDD